Protein AF-A0A940KL84-F1 (afdb_monomer_lite)

Secondary structure (DSSP, 8-state):
-----SSEEE-TTS-EEEGGG-EE-TTTTTSSEE-HHHHHHHHHHHHHHHHHHHHHHHHHHH----HHHHHHHHHHHHHTT------

Structure (mmCIF, N/CA/C/O backbone):
data_AF-A0A940KL84-F1
#
_entry.id   AF-A0A940KL84-F1
#
loop_
_atom_site.group_PDB
_atom_site.id
_atom_site.type_symbol
_atom_site.label_atom_id
_atom_site.label_alt_id
_atom_site.label_comp_id
_atom_site.label_asym_id
_atom_site.label_entity_id
_atom_site.label_seq_id
_atom_site.pdbx_PDB_ins_code
_atom_site.Cartn_x
_atom_site.Cartn_y
_atom_site.Cartn_z
_atom_site.occupancy
_atom_site.B_iso_or_equiv
_atom_site.auth_seq_id
_atom_site.auth_comp_id
_atom_site.auth_asym_id
_atom_site.auth_atom_id
_atom_site.pdbx_PDB_model_num
ATOM 1 N N . MET A 1 1 ? 6.331 3.928 -35.607 1.00 38.84 1 MET A N 1
ATOM 2 C CA . MET A 1 1 ? 7.570 4.295 -34.903 1.00 38.84 1 MET A CA 1
ATOM 3 C C . MET A 1 1 ? 7.608 3.447 -33.654 1.00 38.84 1 MET A C 1
ATOM 5 O O . MET A 1 1 ? 6.699 3.572 -32.847 1.00 38.84 1 MET A O 1
ATOM 9 N N . CYS A 1 2 ? 8.529 2.490 -33.584 1.00 47.28 2 CYS A N 1
ATOM 10 C CA . CYS A 1 2 ? 8.812 1.789 -32.338 1.00 47.28 2 CYS A CA 1
ATOM 11 C C . CYS A 1 2 ? 9.648 2.765 -31.513 1.00 47.28 2 CYS A C 1
ATOM 13 O O . CYS A 1 2 ? 10.713 3.150 -31.984 1.00 47.28 2 CYS A O 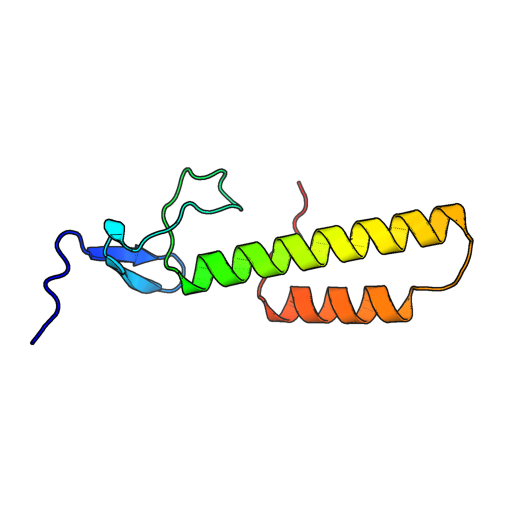1
ATOM 15 N N . GLU A 1 3 ? 9.134 3.238 -30.378 1.00 57.78 3 GLU A N 1
ATOM 16 C CA . GLU A 1 3 ? 9.976 3.913 -29.387 1.00 57.78 3 GLU A CA 1
ATOM 17 C C . GLU A 1 3 ? 11.113 2.942 -29.057 1.00 57.78 3 GLU A C 1
ATOM 19 O O . GLU A 1 3 ? 10.869 1.808 -28.637 1.00 57.78 3 GLU A O 1
ATOM 24 N N . GLU A 1 4 ? 12.336 3.329 -29.410 1.00 58.62 4 GLU A N 1
ATOM 25 C CA . GLU A 1 4 ? 13.534 2.540 -29.161 1.00 58.62 4 GLU A CA 1
ATOM 26 C C . GLU A 1 4 ? 13.691 2.440 -27.642 1.00 58.62 4 GLU A C 1
ATOM 28 O O . GLU A 1 4 ? 14.101 3.399 -27.000 1.00 58.62 4 GLU A O 1
ATOM 33 N N . MET A 1 5 ? 13.291 1.309 -27.050 1.00 64.12 5 MET A N 1
ATOM 34 C CA . MET A 1 5 ? 13.623 1.020 -25.654 1.00 64.12 5 MET A CA 1
ATOM 35 C C . MET A 1 5 ? 15.146 0.864 -25.594 1.00 64.12 5 MET A C 1
ATOM 37 O O . MET A 1 5 ? 15.673 -0.170 -26.010 1.00 64.12 5 MET A O 1
ATOM 41 N N . GLU A 1 6 ? 15.849 1.901 -25.141 1.00 72.19 6 GLU A N 1
ATOM 42 C CA . GLU A 1 6 ? 17.310 1.938 -25.039 1.00 72.19 6 GLU A CA 1
ATOM 43 C C . GLU A 1 6 ? 17.809 0.895 -24.029 1.00 72.19 6 GLU A C 1
ATOM 45 O O . GLU A 1 6 ? 18.874 0.302 -24.217 1.00 72.19 6 GLU A O 1
ATOM 50 N N . MET A 1 7 ? 17.020 0.626 -22.979 1.00 82.00 7 MET A N 1
ATOM 51 C CA . MET A 1 7 ? 17.334 -0.355 -21.936 1.00 82.00 7 MET A CA 1
ATOM 52 C C . MET A 1 7 ? 16.076 -1.099 -21.458 1.00 82.00 7 MET A C 1
ATOM 54 O O . MET A 1 7 ? 15.527 -0.775 -20.399 1.00 82.00 7 MET A O 1
ATOM 58 N N . PRO A 1 8 ? 15.606 -2.124 -22.194 1.00 85.69 8 PRO A N 1
ATOM 59 C CA . PRO A 1 8 ? 14.431 -2.888 -21.798 1.00 85.69 8 PRO A CA 1
ATOM 60 C C . PRO A 1 8 ? 14.687 -3.646 -20.488 1.00 85.69 8 PRO A C 1
ATOM 62 O O . PRO A 1 8 ? 15.598 -4.465 -20.381 1.00 85.69 8 PRO A O 1
ATOM 65 N N . CYS A 1 9 ? 13.840 -3.394 -19.498 1.00 87.12 9 CYS A N 1
ATOM 66 C CA . CYS A 1 9 ? 13.845 -4.016 -18.182 1.00 87.12 9 CYS A CA 1
ATOM 67 C C . CYS A 1 9 ? 12.529 -4.744 -17.928 1.00 87.12 9 CYS A C 1
ATOM 69 O O . CYS A 1 9 ? 11.456 -4.295 -18.328 1.00 87.12 9 CYS A O 1
ATOM 71 N N . VAL A 1 10 ? 12.607 -5.883 -17.243 1.00 89.12 10 VAL A N 1
ATOM 72 C CA . VAL A 1 10 ? 11.432 -6.686 -16.892 1.00 89.12 10 VAL A CA 1
ATOM 73 C C . VAL A 1 10 ? 11.011 -6.347 -15.469 1.00 89.12 10 VAL A C 1
ATOM 75 O O . VAL A 1 10 ? 11.802 -6.451 -14.538 1.00 89.12 10 VAL A O 1
ATOM 78 N N . CYS A 1 11 ? 9.757 -5.941 -15.301 1.00 87.56 11 CYS A N 1
ATOM 79 C CA . CYS A 1 11 ? 9.148 -5.741 -13.993 1.00 87.56 11 CYS A CA 1
ATOM 80 C C . CYS A 1 11 ? 8.631 -7.075 -13.441 1.00 87.56 11 CYS A C 1
ATOM 82 O O . CYS A 1 11 ? 8.177 -7.920 -14.208 1.00 87.56 11 CYS A O 1
ATOM 84 N N . ASP A 1 12 ? 8.536 -7.200 -12.117 1.00 82.31 12 ASP A N 1
ATOM 85 C CA . ASP A 1 12 ? 7.932 -8.362 -11.442 1.00 82.31 12 ASP A CA 1
ATOM 86 C C . ASP A 1 12 ? 6.492 -8.686 -11.887 1.00 82.31 12 ASP A C 1
ATOM 88 O O . ASP A 1 12 ? 6.056 -9.830 -11.803 1.00 82.31 12 ASP A O 1
ATOM 92 N N . CYS A 1 13 ? 5.747 -7.711 -12.425 1.00 83.62 13 CYS A N 1
ATOM 93 C CA . CYS A 1 13 ? 4.426 -7.959 -13.021 1.00 83.62 13 CYS A CA 1
ATOM 94 C C . CYS A 1 13 ? 4.471 -8.599 -14.423 1.00 83.62 13 CYS A C 1
ATOM 96 O O . CYS A 1 13 ? 3.426 -8.784 -15.047 1.00 83.62 13 CYS A O 1
ATOM 98 N N . GLY A 1 14 ? 5.664 -8.881 -14.952 1.00 83.88 14 GLY A N 1
ATOM 99 C CA . GLY A 1 14 ? 5.895 -9.455 -16.277 1.00 83.88 14 GLY A CA 1
ATOM 100 C C . GLY A 1 14 ? 5.895 -8.445 -17.429 1.00 83.88 14 GLY A C 1
ATOM 101 O O . GLY A 1 14 ? 6.089 -8.838 -18.577 1.00 83.88 14 GLY A O 1
ATOM 102 N N . LYS A 1 15 ? 5.689 -7.147 -17.160 1.00 86.38 15 LYS A N 1
ATOM 103 C CA . LYS A 1 15 ? 5.779 -6.098 -18.188 1.00 86.38 15 LYS A CA 1
ATOM 104 C C . LYS A 1 15 ? 7.229 -5.714 -18.454 1.00 86.38 15 LYS A C 1
ATOM 106 O O . LYS A 1 15 ? 7.997 -5.517 -17.514 1.00 86.38 15 LYS A O 1
ATOM 111 N N . VAL A 1 16 ? 7.553 -5.530 -19.729 1.00 88.81 16 VAL A N 1
ATOM 112 C CA . VAL A 1 16 ? 8.809 -4.914 -20.164 1.00 88.81 16 VAL A CA 1
ATOM 113 C C . VAL A 1 16 ? 8.606 -3.402 -20.257 1.00 88.81 16 VAL A C 1
ATOM 115 O O . VAL A 1 16 ? 7.580 -2.952 -20.768 1.00 88.81 16 VAL A O 1
ATOM 118 N N . PHE A 1 17 ? 9.546 -2.631 -19.729 1.00 87.81 17 PHE A N 1
ATOM 119 C CA . PHE A 1 17 ? 9.545 -1.168 -19.730 1.00 87.81 17 PHE A CA 1
ATOM 120 C C . PHE A 1 17 ? 10.978 -0.656 -19.927 1.00 87.81 17 PHE A C 1
ATOM 122 O O . PHE A 1 17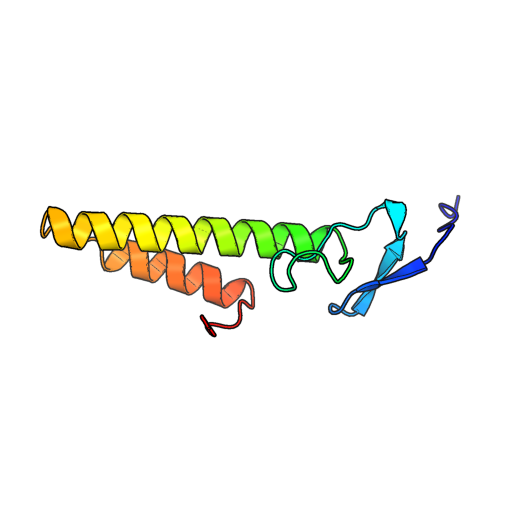 ? 11.921 -1.412 -19.703 1.00 87.81 17 PHE A O 1
ATOM 129 N N . ASP A 1 18 ? 11.164 0.592 -20.354 1.00 89.00 18 ASP A N 1
ATOM 130 C CA . ASP A 1 18 ? 12.507 1.180 -20.418 1.00 89.00 18 ASP A CA 1
ATOM 131 C C . ASP A 1 18 ? 13.006 1.520 -19.009 1.00 89.00 18 ASP A C 1
ATOM 133 O O . ASP A 1 18 ? 12.258 2.077 -18.205 1.00 89.00 18 ASP A O 1
ATOM 137 N N . LEU A 1 19 ? 14.261 1.197 -18.691 1.00 86.12 19 LEU A N 1
ATOM 138 C CA . LEU A 1 19 ? 14.856 1.484 -17.384 1.00 86.12 19 LEU A CA 1
ATOM 139 C C . LEU A 1 19 ? 14.725 2.965 -16.988 1.00 86.12 19 LEU A C 1
ATOM 141 O O . LEU A 1 19 ? 14.522 3.252 -15.808 1.00 86.12 19 LEU A O 1
ATOM 145 N N . ASN A 1 20 ? 14.804 3.887 -17.952 1.00 86.38 20 ASN A N 1
ATOM 146 C CA . ASN A 1 20 ? 14.692 5.328 -17.712 1.00 86.38 20 ASN A CA 1
ATOM 147 C C . ASN A 1 20 ? 13.254 5.777 -17.397 1.00 86.38 20 ASN A C 1
ATOM 149 O O . ASN A 1 20 ? 13.065 6.798 -16.740 1.00 86.38 20 ASN A O 1
ATOM 153 N N . ASP A 1 21 ? 12.254 4.993 -17.808 1.00 87.06 21 ASP A N 1
ATOM 154 C CA . ASP A 1 21 ? 10.836 5.175 -17.459 1.00 87.06 21 ASP A CA 1
ATOM 155 C C . ASP A 1 21 ? 10.438 4.403 -16.186 1.00 87.06 21 ASP A C 1
ATOM 157 O O . ASP A 1 21 ? 9.264 4.343 -15.790 1.00 87.06 21 ASP A O 1
ATOM 161 N N . GLY A 1 22 ? 11.422 3.757 -15.565 1.00 86.50 22 GLY A N 1
ATOM 162 C CA . GLY A 1 22 ? 11.296 3.008 -14.335 1.00 86.50 22 GLY A CA 1
ATOM 163 C C . GLY A 1 22 ? 11.233 3.879 -13.092 1.00 86.50 22 GLY A C 1
ATOM 164 O O . GLY A 1 22 ? 11.728 5.002 -13.048 1.00 86.50 22 GLY A O 1
ATOM 165 N N . TYR A 1 23 ? 10.668 3.312 -12.033 1.00 90.94 23 TYR A N 1
ATOM 166 C CA . TYR A 1 23 ? 10.630 3.929 -10.712 1.00 90.94 23 TYR A CA 1
ATOM 167 C C . TYR A 1 23 ? 11.225 2.976 -9.679 1.00 90.94 23 TYR A C 1
ATOM 169 O O . TYR A 1 23 ? 11.127 1.756 -9.820 1.00 90.94 23 TYR A O 1
ATOM 177 N N . GLY A 1 24 ? 11.841 3.517 -8.630 1.00 88.94 24 GLY A N 1
ATOM 178 C CA . GLY A 1 24 ? 12.332 2.711 -7.513 1.00 88.94 24 GLY A CA 1
ATOM 179 C C . GLY A 1 24 ? 11.176 2.062 -6.749 1.00 88.94 24 GLY A C 1
ATOM 180 O O . GLY A 1 24 ? 10.172 2.706 -6.472 1.00 88.94 24 GLY A O 1
ATOM 181 N N . SER A 1 25 ? 11.302 0.780 -6.412 1.00 86.94 25 SER A N 1
ATOM 182 C CA . SER A 1 25 ? 10.308 0.078 -5.598 1.00 86.94 25 SER A CA 1
ATOM 183 C C . SER A 1 25 ? 10.313 0.601 -4.163 1.00 86.94 25 SER A C 1
ATOM 185 O O . SER A 1 25 ? 11.321 0.476 -3.464 1.00 86.94 25 SER A O 1
ATOM 187 N N . LEU A 1 26 ? 9.168 1.090 -3.694 1.00 84.44 26 LEU A N 1
ATOM 188 C CA . LEU A 1 26 ? 8.949 1.489 -2.304 1.00 84.44 26 LEU A CA 1
ATOM 189 C C . LEU A 1 26 ? 9.042 0.281 -1.357 1.00 84.44 26 LEU A C 1
ATOM 191 O O . LEU A 1 26 ? 9.617 0.383 -0.279 1.00 84.44 26 LEU A O 1
ATOM 195 N N . GLU A 1 27 ? 8.569 -0.892 -1.789 1.00 79.88 27 GLU A N 1
ATOM 196 C CA . GLU A 1 27 ? 8.572 -2.119 -0.972 1.00 79.88 27 GLU A CA 1
ATOM 197 C C . GLU A 1 27 ? 9.977 -2.710 -0.772 1.00 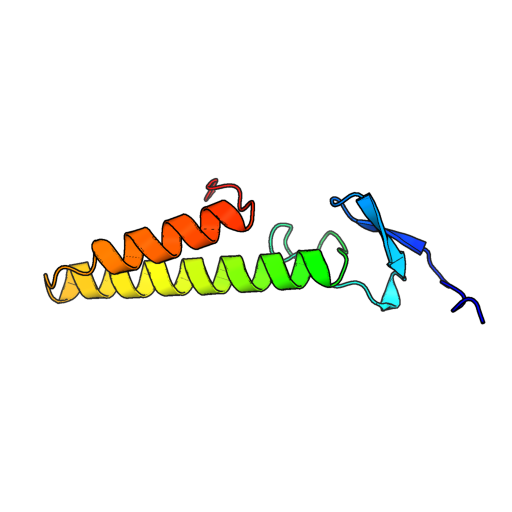79.88 27 GLU A C 1
ATOM 199 O O . GLU A 1 27 ? 10.262 -3.300 0.267 1.00 79.88 27 GLU A O 1
ATOM 204 N N . TYR A 1 28 ? 10.874 -2.540 -1.748 1.00 77.62 28 TYR A N 1
ATOM 205 C CA . TYR A 1 28 ? 12.250 -3.054 -1.685 1.00 77.62 28 TYR A CA 1
ATOM 206 C C . TYR A 1 28 ? 13.283 -1.965 -1.349 1.00 77.62 28 TYR A C 1
ATOM 208 O O . TYR A 1 28 ? 14.483 -2.165 -1.553 1.00 77.62 28 TYR A O 1
ATOM 216 N N . GLY A 1 29 ? 12.842 -0.805 -0.849 1.00 75.69 29 GLY A N 1
ATOM 217 C CA . GLY A 1 29 ? 13.724 0.294 -0.451 1.00 75.69 29 GLY A CA 1
ATOM 218 C C . GLY A 1 29 ? 14.571 0.841 -1.604 1.00 75.69 29 GLY A C 1
ATOM 219 O O . GLY A 1 29 ? 15.776 1.027 -1.448 1.00 75.69 29 GLY A O 1
ATOM 220 N N . ASN A 1 30 ? 13.959 1.038 -2.775 1.00 78.31 30 ASN A N 1
ATOM 221 C CA . ASN A 1 30 ? 14.564 1.531 -4.018 1.00 78.31 30 ASN A CA 1
ATOM 222 C C . ASN A 1 30 ? 15.695 0.666 -4.601 1.00 78.31 30 ASN A C 1
ATOM 224 O O . ASN A 1 30 ? 16.401 1.105 -5.505 1.00 78.31 30 ASN A O 1
ATOM 228 N N . LYS A 1 31 ? 15.868 -0.573 -4.126 1.00 81.56 31 LYS A N 1
ATOM 229 C CA . LYS A 1 31 ? 16.882 -1.505 -4.656 1.00 81.56 31 LYS A CA 1
ATOM 230 C C . LYS A 1 31 ? 16.499 -2.123 -6.002 1.00 81.56 31 LYS A C 1
ATOM 232 O O . LYS A 1 31 ? 17.372 -2.610 -6.714 1.00 81.56 31 LYS A O 1
ATOM 237 N N . THR A 1 32 ? 15.210 -2.105 -6.331 1.00 85.31 32 THR A N 1
ATOM 238 C CA . THR A 1 32 ? 14.648 -2.689 -7.553 1.00 85.31 32 THR A CA 1
ATOM 239 C C . THR A 1 32 ? 13.925 -1.604 -8.333 1.00 85.31 32 THR A C 1
ATOM 241 O O . THR A 1 32 ? 13.184 -0.825 -7.734 1.00 85.31 32 THR A O 1
ATOM 244 N N . VAL A 1 33 ? 14.110 -1.570 -9.654 1.00 89.06 33 VAL A N 1
ATOM 245 C C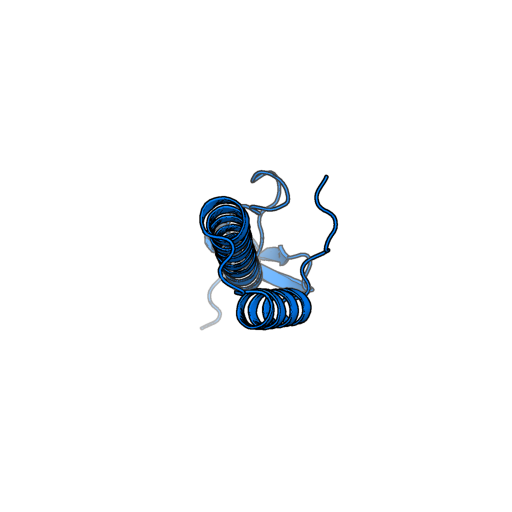A . VAL A 1 33 ? 13.355 -0.685 -10.547 1.00 89.06 33 VAL A CA 1
ATOM 246 C C . VAL A 1 33 ? 12.140 -1.436 -11.076 1.00 89.06 33 VAL A C 1
ATOM 248 O O . VAL A 1 33 ? 12.250 -2.561 -11.556 1.00 89.06 33 VAL A O 1
ATOM 251 N N . ILE A 1 34 ? 10.975 -0.814 -10.975 1.00 89.56 34 ILE A N 1
ATOM 252 C CA . ILE A 1 34 ? 9.690 -1.371 -11.383 1.00 89.56 34 ILE A CA 1
ATOM 253 C C . ILE A 1 34 ? 9.018 -0.456 -12.401 1.00 89.56 34 ILE A C 1
ATOM 255 O O . ILE A 1 34 ? 9.314 0.736 -12.498 1.00 89.56 34 ILE A O 1
ATOM 259 N N . CYS A 1 35 ? 8.067 -1.009 -13.150 1.00 90.31 35 CYS A N 1
ATOM 260 C CA . CYS A 1 35 ? 7.299 -0.211 -14.093 1.00 90.31 35 CYS A CA 1
ATOM 261 C C . CYS A 1 35 ? 6.388 0.794 -13.367 1.00 90.31 35 CYS A C 1
ATOM 263 O O . CYS A 1 35 ? 5.937 0.563 -12.239 1.00 90.31 35 CYS A O 1
ATOM 265 N N . LYS A 1 36 ? 6.014 1.862 -14.077 1.00 90.00 36 LYS A N 1
ATOM 266 C CA . LYS A 1 36 ? 5.085 2.903 -13.610 1.00 90.00 36 LYS A CA 1
ATOM 267 C C . LYS A 1 36 ? 3.795 2.363 -12.983 1.00 90.00 36 LYS A C 1
ATOM 269 O O . LYS A 1 36 ? 3.316 2.910 -11.997 1.00 90.00 36 LYS A O 1
ATOM 274 N N . SER A 1 37 ? 3.221 1.289 -13.536 1.00 89.50 37 SER A N 1
ATOM 275 C CA . SER A 1 37 ? 1.988 0.692 -13.000 1.00 89.50 37 SER A CA 1
ATOM 276 C C . SER A 1 37 ? 2.193 0.070 -11.616 1.00 89.50 37 SER A C 1
ATOM 278 O O . SER A 1 37 ? 1.356 0.252 -10.733 1.00 89.50 37 SER A O 1
ATOM 280 N N . CYS A 1 38 ? 3.297 -0.656 -11.421 1.00 89.44 38 CYS A N 1
ATOM 281 C CA . CYS A 1 38 ? 3.621 -1.254 -10.128 1.00 89.44 38 CYS A CA 1
ATOM 282 C C . CYS A 1 38 ? 3.974 -0.182 -9.101 1.00 89.44 38 CYS A C 1
ATOM 284 O O . CYS A 1 38 ? 3.532 -0.280 -7.962 1.00 89.44 38 CYS A O 1
ATOM 286 N N . HIS A 1 39 ? 4.693 0.864 -9.516 1.00 90.31 39 HIS A N 1
ATOM 287 C CA . HIS A 1 39 ? 4.996 1.996 -8.645 1.00 90.31 39 HIS A CA 1
ATOM 288 C C . HIS A 1 39 ? 3.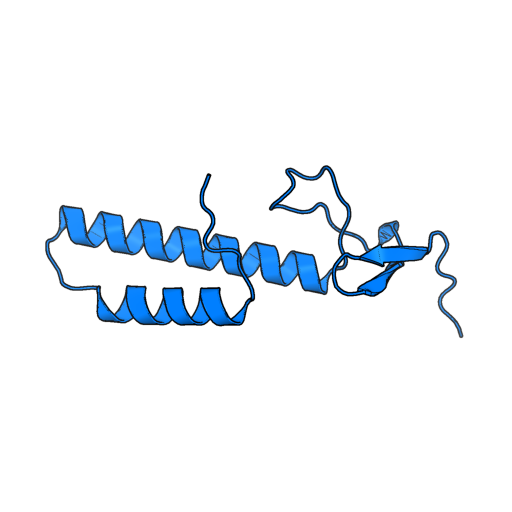733 2.719 -8.182 1.00 90.31 39 HIS A C 1
ATOM 290 O O . HIS A 1 39 ? 3.526 2.869 -6.986 1.00 90.31 39 HIS A O 1
ATOM 296 N N . ALA A 1 40 ? 2.825 3.062 -9.100 1.00 90.31 40 ALA A N 1
ATOM 297 C CA . ALA A 1 40 ? 1.550 3.681 -8.737 1.00 90.31 40 ALA A CA 1
ATOM 298 C C . ALA A 1 40 ? 0.725 2.795 -7.782 1.00 90.31 40 ALA A C 1
ATOM 300 O O . ALA A 1 40 ? 0.078 3.290 -6.864 1.00 90.31 40 ALA A O 1
ATOM 301 N N . SER A 1 41 ? 0.787 1.471 -7.962 1.00 90.25 41 SER A N 1
ATOM 302 C CA . SER A 1 41 ? 0.129 0.518 -7.058 1.00 90.25 41 SER A CA 1
ATOM 303 C C . SER A 1 41 ? 0.816 0.444 -5.687 1.00 90.25 41 SER A C 1
ATOM 305 O O . SER A 1 41 ? 0.155 0.211 -4.680 1.00 90.25 41 SER A O 1
ATOM 307 N N . GLN A 1 42 ? 2.138 0.621 -5.615 1.00 90.75 42 GLN A N 1
ATOM 308 C CA . GLN A 1 42 ? 2.871 0.760 -4.353 1.00 90.75 42 GLN A CA 1
ATOM 309 C C . GLN A 1 42 ? 2.502 2.054 -3.627 1.00 90.75 42 GLN A C 1
ATOM 311 O O . GLN A 1 42 ? 2.167 1.997 -2.449 1.00 90.75 42 GLN A O 1
ATOM 316 N N . GLU A 1 43 ? 2.489 3.188 -4.329 1.00 91.38 43 GLU A N 1
ATOM 317 C CA . GLU A 1 43 ? 2.115 4.486 -3.759 1.00 91.38 43 GLU A CA 1
ATOM 318 C C . GLU A 1 43 ? 0.694 4.472 -3.194 1.00 91.38 43 GLU A C 1
ATOM 320 O O . GLU A 1 43 ? 0.461 4.955 -2.088 1.00 91.38 43 GLU A O 1
ATOM 325 N N . GLU A 1 44 ? -0.258 3.885 -3.920 1.00 91.56 44 GLU A N 1
ATOM 326 C CA . GLU A 1 44 ? -1.637 3.802 -3.445 1.00 91.56 44 GLU A CA 1
ATOM 327 C C . GLU A 1 44 ? -1.766 2.891 -2.217 1.00 91.56 44 GLU A C 1
ATOM 329 O O . GLU A 1 44 ? -2.475 3.223 -1.268 1.00 91.56 44 GLU A O 1
ATOM 334 N N . ARG A 1 45 ? -1.027 1.773 -2.174 1.00 90.25 45 ARG A N 1
ATOM 335 C CA . ARG A 1 45 ? -0.993 0.898 -0.991 1.00 90.25 45 ARG A CA 1
ATOM 336 C C . ARG A 1 45 ? -0.430 1.618 0.234 1.00 90.25 45 ARG A C 1
ATOM 338 O O . ARG A 1 45 ? -1.013 1.494 1.308 1.00 90.25 45 ARG A O 1
ATOM 345 N N . GLU A 1 46 ? 0.651 2.377 0.083 1.00 90.94 46 GLU A N 1
ATOM 346 C CA . GLU A 1 46 ? 1.225 3.172 1.176 1.00 90.94 46 GLU A CA 1
ATOM 347 C C . GLU A 1 46 ? 0.241 4.242 1.667 1.00 90.94 46 GLU A C 1
ATOM 349 O O . GLU A 1 46 ? -0.036 4.312 2.864 1.00 90.94 46 GLU A O 1
ATOM 354 N N . ARG A 1 47 ? -0.405 4.983 0.756 1.00 93.00 47 ARG A N 1
ATOM 355 C CA . ARG A 1 47 ? -1.442 5.968 1.119 1.00 93.00 47 ARG A CA 1
ATOM 356 C C . ARG A 1 47 ? -2.602 5.348 1.891 1.00 93.00 47 ARG A C 1
ATOM 358 O O . ARG A 1 47 ? -3.072 5.926 2.868 1.00 93.00 47 ARG A O 1
ATOM 365 N N . LEU A 1 48 ? -3.084 4.181 1.463 1.00 91.75 48 LEU A N 1
ATOM 366 C CA . LEU A 1 48 ? -4.164 3.471 2.150 1.00 91.75 48 LEU A CA 1
ATOM 367 C C . LEU A 1 48 ? -3.720 2.957 3.529 1.00 91.75 48 LEU A C 1
ATOM 369 O O . LEU A 1 48 ? -4.508 3.012 4.474 1.00 91.75 48 LEU A O 1
ATOM 373 N N . ARG A 1 49 ? -2.472 2.487 3.672 1.00 91.75 49 ARG A N 1
ATOM 374 C CA . ARG A 1 49 ? -1.892 2.078 4.967 1.00 91.75 49 ARG A CA 1
ATOM 375 C C . ARG A 1 49 ? -1.791 3.249 5.936 1.00 91.75 49 ARG A C 1
ATOM 377 O O . ARG A 1 49 ? -2.172 3.093 7.093 1.00 91.75 49 ARG A O 1
ATOM 384 N N . GLU A 1 50 ? -1.310 4.401 5.477 1.00 93.25 50 GLU A N 1
ATOM 385 C CA . GLU A 1 50 ? -1.246 5.624 6.284 1.00 93.25 50 GLU A CA 1
ATOM 386 C C . GLU A 1 50 ? -2.642 6.065 6.729 1.00 93.25 50 GLU A C 1
ATOM 388 O O . GLU A 1 50 ? -2.869 6.247 7.922 1.00 93.25 50 GLU A O 1
ATOM 393 N N . GLN A 1 51 ? -3.618 6.094 5.816 1.00 94.00 51 GLN A N 1
ATOM 394 C CA . GLN A 1 51 ? -5.004 6.413 6.170 1.00 94.00 51 GLN A CA 1
ATOM 395 C C . GLN A 1 51 ? -5.587 5.441 7.203 1.00 94.00 51 GLN A C 1
ATOM 397 O O . GLN A 1 51 ? -6.286 5.862 8.121 1.00 94.00 51 GLN A O 1
ATOM 402 N N . ILE A 1 52 ? -5.310 4.137 7.090 1.00 93.12 52 ILE A N 1
ATOM 403 C CA . ILE A 1 52 ? -5.745 3.161 8.099 1.00 93.12 52 ILE A CA 1
ATOM 404 C C . ILE A 1 52 ? -5.111 3.478 9.458 1.00 93.12 52 ILE A C 1
ATOM 406 O O . ILE A 1 52 ? -5.844 3.525 10.445 1.00 93.12 52 ILE A O 1
ATOM 410 N N . LYS A 1 53 ? -3.795 3.730 9.506 1.00 93.38 53 LYS A N 1
ATOM 411 C CA . LYS A 1 53 ? -3.075 4.069 10.746 1.00 93.38 53 LYS A CA 1
ATOM 412 C C . LYS A 1 53 ? -3.631 5.334 11.395 1.00 93.38 53 LYS A C 1
ATOM 414 O O . LYS A 1 53 ? -3.866 5.336 12.601 1.00 93.38 53 LYS A O 1
ATOM 419 N N . ASP A 1 54 ? -3.902 6.371 10.609 1.00 93.69 54 ASP A N 1
ATOM 420 C CA . ASP A 1 54 ? -4.470 7.626 11.105 1.00 93.69 54 ASP A CA 1
ATOM 421 C C . ASP A 1 54 ? -5.870 7.420 11.693 1.00 93.69 54 ASP A C 1
ATOM 423 O O . ASP A 1 54 ? -6.177 7.907 12.784 1.00 93.69 54 ASP A O 1
ATOM 427 N N . LEU A 1 55 ? -6.726 6.652 11.009 1.00 92.31 55 LEU A N 1
ATOM 428 C CA . LEU A 1 55 ? -8.074 6.357 11.497 1.00 92.31 55 LEU A CA 1
ATOM 429 C C . LEU A 1 55 ? -8.046 5.466 12.744 1.00 92.31 55 LEU A C 1
ATOM 431 O O . LEU A 1 55 ? -8.874 5.667 13.632 1.00 92.31 55 LEU A O 1
ATOM 435 N N . GLU A 1 56 ? -7.130 4.496 12.819 1.00 92.44 56 GLU A N 1
ATOM 436 C CA . GLU A 1 56 ? -6.909 3.654 14.002 1.00 92.44 56 GLU A CA 1
ATOM 437 C C . GLU A 1 56 ? -6.438 4.499 15.192 1.00 92.44 56 GLU A C 1
ATOM 439 O O . GLU A 1 56 ? -7.043 4.432 16.262 1.00 92.44 56 GLU A O 1
ATOM 444 N N . TYR A 1 57 ? -5.466 5.387 14.984 1.00 92.62 57 TYR A N 1
ATOM 445 C CA . TYR A 1 57 ? -5.007 6.321 16.010 1.00 92.62 57 TYR A CA 1
ATOM 446 C C . TYR A 1 57 ? -6.134 7.243 16.495 1.00 92.62 57 TYR A C 1
ATOM 448 O O . TYR A 1 57 ? -6.329 7.440 17.696 1.00 92.62 57 TYR A O 1
ATOM 456 N N . GLU A 1 58 ? -6.947 7.778 15.583 1.00 91.50 58 GLU A N 1
ATOM 457 C CA . GLU A 1 58 ? -8.070 8.626 15.970 1.00 91.50 58 GLU A CA 1
ATOM 458 C C . GLU A 1 58 ? -9.172 7.841 16.703 1.00 91.50 58 GLU A C 1
ATOM 460 O O . GLU A 1 58 ? -9.838 8.385 17.591 1.00 91.50 58 GLU A O 1
ATOM 465 N N . MET A 1 59 ? -9.376 6.561 16.370 1.00 89.94 59 MET A N 1
ATOM 466 C CA . MET A 1 5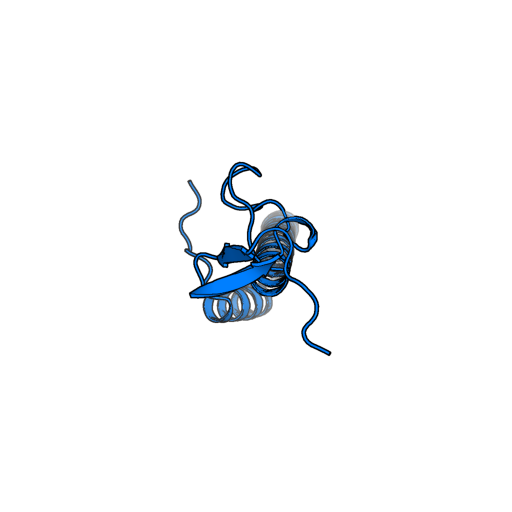9 ? -10.259 5.679 17.137 1.00 89.94 59 MET A CA 1
ATOM 467 C C . MET A 1 59 ? -9.756 5.489 18.566 1.00 89.94 59 MET A C 1
ATOM 469 O O . MET A 1 59 ? -10.567 5.568 19.491 1.00 89.94 59 MET A O 1
ATOM 473 N N . ASP A 1 60 ? -8.455 5.277 18.745 1.00 91.12 60 ASP A N 1
ATOM 474 C CA . ASP A 1 60 ? -7.845 5.093 20.061 1.00 91.12 60 ASP A CA 1
ATOM 475 C C . ASP A 1 60 ? -7.947 6.364 20.915 1.00 91.12 60 ASP A C 1
ATOM 477 O O . ASP A 1 60 ? -8.221 6.290 22.113 1.00 91.12 60 ASP A O 1
ATOM 481 N N . LEU A 1 61 ? -7.816 7.544 20.299 1.00 91.06 61 LEU A N 1
ATOM 482 C CA . LEU A 1 61 ? -7.955 8.827 20.992 1.00 91.06 61 LEU A CA 1
ATOM 483 C C . LEU A 1 61 ? -9.405 9.198 21.330 1.00 91.06 61 LEU A C 1
ATOM 485 O O . LEU A 1 61 ? -9.675 9.749 22.397 1.00 91.06 61 LEU A O 1
ATOM 489 N N . THR A 1 62 ? -10.340 8.978 20.402 1.00 89.00 62 THR A N 1
ATOM 490 C CA . THR A 1 62 ? -11.705 9.532 20.500 1.00 89.00 62 THR A CA 1
ATOM 491 C C . THR A 1 62 ? -12.762 8.509 20.903 1.00 89.00 62 THR A C 1
ATOM 493 O O . THR A 1 62 ? -13.886 8.891 21.233 1.00 89.00 62 THR A O 1
ATOM 496 N N . GLY A 1 63 ? -12.457 7.213 20.808 1.00 83.44 63 GLY A N 1
ATOM 497 C CA . GLY A 1 63 ? -13.416 6.121 20.981 1.00 83.44 63 GLY A CA 1
ATOM 498 C C . GLY A 1 63 ? -14.525 6.074 19.919 1.00 83.44 63 GLY A C 1
ATOM 499 O O . GLY A 1 63 ? -15.429 5.238 20.009 1.00 83.44 63 GLY A O 1
ATOM 500 N N . LYS A 1 64 ? -14.506 6.953 18.904 1.00 81.25 64 LYS A N 1
ATOM 501 C CA . LYS A 1 64 ? -15.520 6.982 17.840 1.00 81.25 64 LYS A CA 1
ATOM 502 C C . LYS A 1 64 ? -15.323 5.799 16.900 1.00 81.25 64 LYS A C 1
ATOM 504 O O . LYS A 1 64 ? -14.230 5.547 16.413 1.00 81.25 64 LYS A O 1
ATOM 509 N N . GLY A 1 65 ? -16.394 5.071 16.592 1.00 78.94 65 GLY A N 1
ATOM 510 C CA . GLY A 1 65 ? -16.308 3.879 15.748 1.00 78.94 65 GLY A CA 1
ATOM 511 C C . GLY A 1 65 ? -16.043 4.189 14.271 1.00 78.94 65 GLY A C 1
ATOM 512 O O . GLY A 1 65 ? -16.991 4.401 13.521 1.00 78.94 65 GLY A O 1
ATOM 513 N N . ARG A 1 66 ? -14.784 4.097 13.824 1.00 86.31 66 ARG A N 1
ATOM 514 C CA . ARG A 1 66 ? -14.396 4.139 12.395 1.00 86.31 66 ARG A CA 1
ATOM 515 C C . ARG A 1 66 ? -14.143 2.776 11.752 1.00 86.31 66 ARG A C 1
ATOM 517 O O . ARG A 1 66 ? -13.727 2.681 10.600 1.00 86.31 66 ARG A O 1
ATOM 524 N N . LYS A 1 67 ? -14.489 1.691 12.451 1.00 87.25 67 LYS A N 1
ATOM 525 C CA . LYS A 1 67 ? -14.269 0.303 11.999 1.00 87.25 67 LYS A CA 1
ATOM 526 C C . LYS A 1 67 ? -14.792 0.019 10.585 1.00 87.25 67 LYS A C 1
ATOM 528 O O . LYS A 1 67 ? -14.185 -0.754 9.855 1.00 87.25 67 LYS A O 1
ATOM 533 N N . ARG A 1 68 ? -15.913 0.637 10.182 1.00 90.19 68 ARG A N 1
ATOM 534 C CA . ARG A 1 68 ? -16.482 0.465 8.830 1.00 90.19 68 ARG A CA 1
ATOM 535 C C . ARG A 1 68 ? -15.621 1.094 7.738 1.00 90.19 68 ARG A C 1
ATOM 537 O O . ARG A 1 68 ? -15.577 0.554 6.641 1.00 90.19 68 ARG A O 1
ATOM 544 N N . GLU A 1 69 ? -14.996 2.229 8.018 1.00 91.75 69 GLU A N 1
ATOM 545 C CA . GLU A 1 69 ? -14.145 2.951 7.072 1.00 91.75 69 GLU A CA 1
ATOM 546 C C . GLU A 1 69 ? -12.804 2.238 6.916 1.00 91.75 69 GLU A C 1
ATOM 548 O O . GLU A 1 69 ? -12.444 1.865 5.804 1.00 91.75 69 GLU A O 1
ATOM 553 N N . ILE A 1 70 ? -12.179 1.862 8.036 1.00 90.62 70 ILE A N 1
ATOM 554 C CA . ILE A 1 70 ? -10.983 1.008 8.053 1.00 90.62 70 ILE A CA 1
ATOM 555 C C . ILE A 1 70 ? -11.232 -0.302 7.290 1.00 90.62 70 ILE A C 1
ATOM 557 O O . ILE A 1 70 ? -10.410 -0.721 6.482 1.00 90.62 70 ILE A O 1
ATOM 561 N N . ALA A 1 71 ? -12.393 -0.940 7.476 1.00 92.25 71 ALA A N 1
ATOM 562 C CA . ALA A 1 71 ? -12.735 -2.161 6.745 1.00 92.25 71 ALA A CA 1
ATOM 563 C C . ALA A 1 71 ? -12.880 -1.952 5.226 1.00 92.25 71 ALA A C 1
ATOM 565 O O . ALA A 1 71 ? -12.639 -2.890 4.466 1.00 92.25 71 ALA A O 1
ATOM 566 N N . LYS A 1 72 ? -13.283 -0.761 4.762 1.00 93.19 72 LYS A N 1
ATOM 567 C CA . LYS A 1 72 ? -13.329 -0.442 3.325 1.00 93.19 72 LYS A CA 1
ATOM 568 C C . LYS A 1 72 ? -11.923 -0.263 2.767 1.00 93.19 72 LYS A C 1
ATOM 570 O O . LYS A 1 72 ? -11.604 -0.910 1.777 1.00 93.19 72 LYS A O 1
ATOM 575 N N . LEU A 1 73 ? -11.091 0.521 3.449 1.00 91.00 73 LEU A N 1
ATOM 576 C CA . LEU A 1 73 ? -9.705 0.768 3.046 1.00 91.00 73 LEU A CA 1
ATOM 577 C C . LEU A 1 73 ? -8.892 -0.534 3.018 1.00 91.00 73 LEU A C 1
ATOM 579 O O . LEU A 1 73 ? -8.193 -0.809 2.050 1.00 91.00 73 LEU A O 1
ATOM 583 N N . ARG A 1 74 ? -9.068 -1.413 4.016 1.00 90.69 74 ARG A N 1
ATOM 584 C CA . ARG A 1 74 ? -8.438 -2.747 4.036 1.00 90.69 74 ARG A CA 1
ATOM 585 C C . ARG A 1 74 ? -8.854 -3.616 2.843 1.00 90.69 74 ARG A C 1
ATOM 587 O O . ARG A 1 74 ? -8.020 -4.320 2.288 1.00 90.69 74 ARG A O 1
ATOM 594 N N . LYS A 1 75 ? -10.125 -3.561 2.421 1.00 91.12 75 LYS A N 1
ATOM 595 C CA . LYS A 1 75 ? -10.592 -4.270 1.212 1.00 91.12 75 LYS A CA 1
ATOM 596 C C . LYS A 1 75 ? -10.010 -3.688 -0.072 1.00 91.12 75 LYS A C 1
ATOM 598 O O . LYS A 1 75 ? -9.870 -4.408 -1.052 1.00 91.12 75 LYS A O 1
ATOM 603 N N . GLU A 1 76 ? -9.754 -2.389 -0.105 1.00 90.25 76 GLU A N 1
ATOM 604 C CA . GLU A 1 76 ? -9.139 -1.730 -1.255 1.00 90.25 76 GLU A CA 1
ATOM 605 C C . GLU A 1 76 ? -7.654 -2.084 -1.365 1.00 90.25 76 GLU A C 1
ATOM 607 O O . GLU A 1 76 ? -7.189 -2.444 -2.444 1.00 90.25 76 GLU A O 1
ATOM 612 N N . LEU A 1 77 ? -6.960 -2.134 -0.227 1.00 88.25 77 LEU A N 1
ATOM 613 C CA . LEU A 1 77 ? -5.583 -2.610 -0.133 1.00 88.25 77 LEU A CA 1
ATOM 614 C C . LEU A 1 77 ? -5.427 -4.063 -0.622 1.00 88.25 77 LEU A C 1
ATOM 616 O O . LEU A 1 77 ? -4.494 -4.371 -1.363 1.00 88.25 77 LEU A O 1
ATOM 620 N N . ASP A 1 78 ? -6.363 -4.939 -0.245 1.00 86.50 78 ASP A N 1
ATOM 621 C CA . ASP A 1 78 ? -6.401 -6.344 -0.674 1.00 86.50 78 ASP A CA 1
ATOM 622 C C . ASP A 1 78 ? -6.537 -6.480 -2.203 1.00 86.50 78 ASP A C 1
ATOM 624 O O . ASP A 1 78 ? -5.802 -7.232 -2.842 1.00 86.50 78 ASP A O 1
ATOM 628 N N . LYS A 1 79 ? -7.395 -5.661 -2.828 1.00 86.62 79 LYS A N 1
ATOM 629 C CA . LYS A 1 79 ? -7.571 -5.640 -4.292 1.00 86.62 79 LYS A CA 1
ATOM 630 C C . LYS A 1 79 ? -6.326 -5.193 -5.055 1.00 86.62 79 LYS A C 1
ATOM 632 O O . LYS A 1 79 ? -6.160 -5.583 -6.207 1.00 86.62 79 LYS A O 1
ATOM 637 N N . LEU A 1 80 ? -5.478 -4.371 -4.440 1.00 83.19 80 LEU A N 1
ATOM 638 C CA . LEU A 1 80 ? -4.225 -3.904 -5.038 1.00 83.19 80 LEU A CA 1
ATOM 639 C C . LEU A 1 80 ? -3.103 -4.956 -4.967 1.00 83.19 80 LEU A C 1
ATOM 641 O O . LEU A 1 80 ? -1.999 -4.693 -5.439 1.00 83.19 80 LEU A O 1
ATOM 645 N N . GLY A 1 81 ? -3.357 -6.144 -4.403 1.00 71.19 81 GLY A N 1
ATOM 646 C CA . GLY A 1 81 ? -2.369 -7.225 -4.338 1.00 71.19 81 GLY A CA 1
ATOM 647 C C . GLY A 1 81 ? -1.220 -6.938 -3.366 1.00 71.19 81 GLY A C 1
ATOM 648 O O . GLY A 1 81 ? -0.123 -7.467 -3.524 1.00 71.19 81 GLY A O 1
ATOM 649 N N . GLY A 1 82 ? -1.449 -6.077 -2.370 1.00 56.81 82 GLY A N 1
ATOM 650 C CA . GLY A 1 82 ? -0.530 -5.847 -1.258 1.00 56.81 82 GLY A CA 1
ATOM 651 C C . GLY A 1 82 ? -0.314 -7.101 -0.428 1.00 56.81 82 GLY A C 1
ATOM 652 O O . GLY A 1 82 ? -1.290 -7.551 0.172 1.00 56.81 82 GLY A O 1
ATOM 653 N N . PRO A 1 83 ? 0.912 -7.650 -0.299 1.00 46.88 83 PRO A N 1
ATOM 654 C CA . PRO A 1 83 ? 1.156 -8.563 0.801 1.00 46.88 83 PRO A CA 1
ATOM 655 C C . PRO A 1 83 ? 0.861 -7.807 2.107 1.00 46.88 83 PRO A C 1
ATOM 657 O O . PRO A 1 83 ? 1.467 -6.778 2.406 1.00 46.88 83 PRO A O 1
ATOM 660 N N . LEU A 1 84 ? -0.091 -8.331 2.882 1.00 43.22 84 LEU A N 1
ATOM 661 C CA . LEU A 1 84 ? -0.408 -7.967 4.273 1.00 43.22 84 LEU A CA 1
ATOM 662 C C . LEU A 1 84 ? 0.709 -8.404 5.243 1.00 43.22 84 LEU A C 1
ATOM 664 O O . LEU A 1 84 ? 0.446 -8.738 6.392 1.00 43.22 84 LEU A O 1
ATOM 668 N N . ASN A 1 85 ? 1.954 -8.455 4.772 1.00 40.62 85 ASN A N 1
ATOM 669 C CA . ASN A 1 85 ? 3.094 -8.790 5.606 1.00 40.62 85 ASN A CA 1
ATOM 670 C C . ASN A 1 85 ? 3.826 -7.491 5.921 1.00 40.62 85 ASN A C 1
ATOM 672 O O . ASN A 1 85 ? 4.809 -7.136 5.273 1.00 40.62 85 ASN A O 1
ATOM 676 N N . ASP A 1 86 ? 3.277 -6.778 6.900 1.00 44.62 86 ASP A N 1
ATOM 677 C CA . ASP A 1 86 ? 4.045 -5.879 7.749 1.00 44.62 86 ASP A CA 1
ATOM 678 C C . ASP A 1 86 ? 5.145 -6.719 8.433 1.00 44.62 86 ASP A C 1
ATOM 680 O O . ASP A 1 86 ? 4.838 -7.659 9.173 1.00 44.62 86 ASP A O 1
ATOM 684 N N . PHE A 1 87 ? 6.413 -6.427 8.135 1.00 37.69 87 PHE A N 1
ATOM 685 C CA . PHE A 1 87 ? 7.552 -6.802 8.979 1.00 37.69 87 PHE A CA 1
ATOM 686 C C . PHE A 1 87 ? 7.960 -5.590 9.811 1.00 37.69 87 PHE A C 1
ATOM 688 O O . PHE A 1 87 ? 8.007 -4.481 9.231 1.00 37.69 87 PHE A O 1
#

Foldseek 3Di:
DPPPLVAWDAAPVRDTDRQVQWDAQPVVVRPDTHHPVLNVLRVLLVVLVVVLVVVVVVCVVPVDDPVVVNVVSVVVSVVSVDDPDDD

Radius of gyration: 17.06 Å; chains: 1; bounding box: 34×19×56 Å

pLDDT: mean 82.86, std 14.09, range [37.69, 94.0]

Sequence (87 aa):
MCEEMEMPCVCDCGKVFDLNDGYGSLEYGNKTVICKSCHASQEERERLREQIKDLEYEMDLTGKGRKREIAKLRKELDKLGGPLNDF